Protein AF-A0A4D4JUS2-F1 (afdb_monomer_lite)

Organism: NCBI:txid68175

Foldseek 3Di:
DDDDDDDDPDDPPPPPVPPPPPDDDPDQFFWKWKWFWWAFPVRDIDIDIDTDTRANDQVSSNVVVLVVCQPPPCVVVSHGTDSGGPDMDMWTWDADPVGDTDTDDDD

Structure (mmCIF, N/CA/C/O backbone):
data_AF-A0A4D4JUS2-F1
#
_entry.id   AF-A0A4D4JUS2-F1
#
loop_
_atom_site.group_PDB
_atom_site.id
_atom_site.type_symbol
_atom_site.label_atom_id
_atom_site.label_alt_id
_atom_site.label_comp_id
_atom_site.label_asym_id
_atom_site.label_entity_id
_atom_site.label_seq_id
_atom_site.pdbx_PDB_ins_code
_atom_site.Cartn_x
_atom_site.Cartn_y
_atom_site.Cartn_z
_atom_site.occupancy
_atom_site.B_iso_or_equiv
_atom_site.auth_seq_id
_atom_site.auth_comp_id
_atom_site.auth_asym_id
_atom_site.auth_atom_id
_atom_site.pdbx_PDB_model_num
ATOM 1 N N . MET A 1 1 ? -19.570 61.618 8.588 1.00 42.75 1 MET A N 1
ATOM 2 C CA . MET A 1 1 ? -20.103 60.310 8.148 1.00 42.75 1 MET A CA 1
ATOM 3 C C . MET A 1 1 ? -18.903 59.391 7.946 1.00 42.75 1 MET A C 1
ATOM 5 O O . MET A 1 1 ? -17.989 59.787 7.239 1.00 42.75 1 MET A O 1
ATOM 9 N N . ARG A 1 2 ? -18.821 58.291 8.702 1.00 36.97 2 ARG A N 1
ATOM 10 C CA . ARG A 1 2 ? -17.656 57.391 8.810 1.00 36.97 2 ARG A CA 1
ATOM 11 C C . ARG A 1 2 ? -17.767 56.223 7.809 1.00 36.97 2 ARG A C 1
ATOM 13 O O . ARG A 1 2 ? -18.870 55.738 7.612 1.00 36.97 2 ARG A O 1
ATOM 20 N N . HIS A 1 3 ? -16.611 55.842 7.250 1.00 40.31 3 HIS A N 1
ATOM 21 C CA . HIS A 1 3 ? -16.115 54.531 6.773 1.00 40.31 3 HIS A CA 1
ATOM 22 C C . HIS A 1 3 ? -17.092 53.425 6.306 1.00 40.31 3 HIS A C 1
ATOM 24 O O . HIS A 1 3 ? -17.895 52.957 7.101 1.00 40.31 3 HIS A O 1
ATOM 30 N N . HIS A 1 4 ? -16.864 52.873 5.102 1.00 36.03 4 HIS A N 1
ATOM 31 C CA . HIS A 1 4 ? -16.334 51.503 4.939 1.00 36.03 4 HIS A CA 1
ATOM 32 C C . HIS A 1 4 ? -15.912 51.195 3.486 1.00 36.03 4 HIS A C 1
ATOM 34 O O . HIS A 1 4 ? -16.624 51.492 2.532 1.00 36.03 4 HIS A O 1
ATOM 40 N N . THR A 1 5 ? -14.719 50.619 3.362 1.00 45.38 5 THR A N 1
ATOM 41 C CA . THR A 1 5 ? -14.176 49.845 2.237 1.00 45.38 5 THR A CA 1
ATOM 42 C C . THR A 1 5 ? -14.759 48.432 2.218 1.00 45.38 5 THR A C 1
ATOM 44 O O . THR A 1 5 ? -14.929 47.886 3.299 1.00 45.38 5 THR A O 1
ATOM 47 N N . ASP A 1 6 ? -14.927 47.841 1.033 1.00 39.28 6 ASP A N 1
ATOM 48 C CA . ASP A 1 6 ? -14.741 46.407 0.723 1.00 39.28 6 ASP A CA 1
ATOM 49 C C . ASP A 1 6 ? -14.653 46.314 -0.816 1.00 39.28 6 ASP A C 1
ATOM 51 O O . ASP A 1 6 ? -15.515 46.840 -1.513 1.00 39.28 6 ASP A O 1
ATOM 55 N N . SER A 1 7 ? -13.540 45.940 -1.456 1.00 43.62 7 SER A N 1
ATOM 56 C CA . SER A 1 7 ? -12.768 44.694 -1.371 1.00 43.62 7 SER A CA 1
ATOM 57 C C . SER A 1 7 ? -13.614 43.474 -1.723 1.00 43.62 7 SER A C 1
ATOM 59 O O . SER A 1 7 ? -14.246 42.896 -0.851 1.00 43.62 7 SER A O 1
ATOM 61 N N . ASP A 1 8 ? -13.544 43.035 -2.984 1.00 38.62 8 ASP A N 1
ATOM 62 C CA . ASP A 1 8 ? -13.623 41.601 -3.247 1.00 38.62 8 ASP A CA 1
ATOM 63 C C . ASP A 1 8 ? -12.650 41.188 -4.358 1.00 38.62 8 ASP A C 1
ATOM 65 O O . ASP A 1 8 ? -12.860 41.378 -5.559 1.00 38.62 8 ASP A O 1
ATOM 69 N N . CYS A 1 9 ? -11.520 40.666 -3.892 1.00 39.19 9 CYS A N 1
ATOM 70 C CA . CYS A 1 9 ? -10.523 39.944 -4.652 1.00 39.19 9 CYS A CA 1
ATOM 71 C C . CYS A 1 9 ? -10.946 38.470 -4.656 1.00 39.19 9 CYS A C 1
ATOM 73 O O . CYS A 1 9 ? -10.589 37.723 -3.753 1.00 39.19 9 CYS A O 1
ATOM 75 N N . GLY A 1 10 ? -11.686 38.035 -5.672 1.00 35.41 10 GLY A N 1
ATOM 76 C CA . GLY A 1 10 ? -12.118 36.643 -5.807 1.00 35.41 10 GLY A CA 1
ATOM 77 C C . GLY A 1 10 ? -11.411 35.944 -6.958 1.00 35.41 10 GLY A C 1
ATOM 78 O O . GLY A 1 10 ? -12.009 35.718 -8.008 1.00 35.41 10 GLY A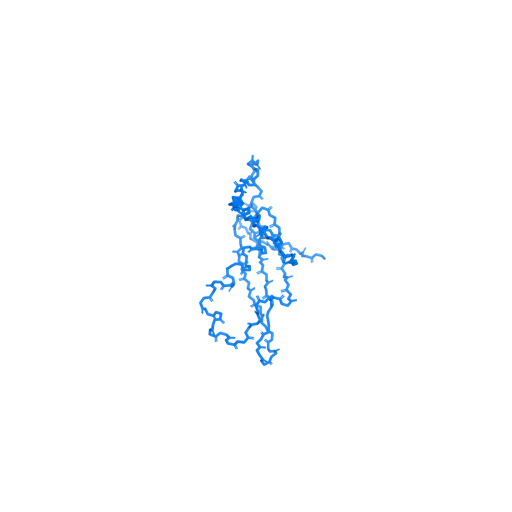 O 1
ATOM 79 N N . GLY A 1 11 ? -10.123 35.643 -6.782 1.00 32.41 11 GLY A N 1
ATOM 80 C CA . GLY A 1 11 ? -9.301 34.912 -7.742 1.00 32.41 11 GLY A CA 1
ATOM 81 C C . GLY A 1 11 ? -9.937 33.583 -8.136 1.00 32.41 11 GLY A C 1
ATOM 82 O O . GLY A 1 11 ? -10.011 32.645 -7.348 1.00 32.41 11 GLY A O 1
ATOM 83 N N . ARG A 1 12 ? -10.351 33.475 -9.397 1.00 37.53 12 ARG A N 1
ATOM 84 C CA . ARG A 1 12 ? -10.743 32.206 -10.003 1.00 37.53 12 ARG A CA 1
ATOM 85 C C . ARG A 1 12 ? -9.479 31.505 -10.495 1.00 37.53 12 ARG A C 1
ATOM 87 O O . ARG A 1 12 ? -9.264 31.357 -11.693 1.00 37.53 12 ARG A O 1
ATOM 94 N N . VAL A 1 13 ? -8.619 31.108 -9.556 1.00 35.25 13 VAL A N 1
ATOM 95 C CA . VAL A 1 13 ? -7.566 30.135 -9.847 1.00 35.25 13 VAL A CA 1
ATOM 96 C C . VAL A 1 13 ? -8.288 28.802 -9.939 1.00 35.25 13 VAL A C 1
ATOM 98 O O . VAL A 1 13 ? -8.547 28.136 -8.938 1.00 35.25 13 VAL A O 1
ATOM 101 N N . ALA A 1 14 ? -8.706 28.456 -11.156 1.00 36.22 14 ALA A N 1
ATOM 102 C CA . ALA A 1 14 ? -8.936 27.067 -11.485 1.00 36.22 14 ALA A CA 1
ATOM 103 C C . ALA A 1 14 ? -7.666 26.339 -11.047 1.00 36.22 14 ALA A C 1
ATOM 105 O O . ALA A 1 14 ? -6.586 26.616 -11.564 1.00 36.22 14 ALA A O 1
ATOM 106 N N . ALA A 1 15 ? -7.788 25.482 -10.033 1.00 40.88 15 ALA A N 1
ATOM 107 C CA . ALA A 1 15 ? -6.764 24.516 -9.690 1.00 40.88 15 ALA A CA 1
ATOM 108 C C . ALA A 1 15 ? -6.705 23.504 -10.839 1.00 40.88 15 ALA A C 1
ATOM 110 O O . ALA A 1 15 ? -7.136 22.357 -10.733 1.00 40.88 15 ALA A O 1
ATOM 111 N N . GLU A 1 16 ? -6.199 23.969 -11.974 1.00 33.81 16 GLU A N 1
ATOM 112 C CA . GLU A 1 16 ? -5.510 23.163 -12.948 1.00 33.81 16 GLU A CA 1
ATOM 113 C C . GLU A 1 16 ? -4.238 22.722 -12.230 1.00 33.81 16 GLU A C 1
ATOM 115 O O . GLU A 1 16 ? -3.169 23.312 -12.339 1.00 33.81 16 GLU A O 1
ATOM 120 N N . VAL A 1 17 ? -4.399 21.715 -11.366 1.00 41.09 17 VAL A N 1
ATOM 121 C CA . VAL A 1 17 ? -3.297 20.841 -10.998 1.00 41.09 17 VAL A CA 1
ATOM 122 C C . VAL A 1 17 ? -2.900 20.228 -12.322 1.00 41.09 17 VAL A C 1
ATOM 124 O O . VAL A 1 17 ? -3.517 19.257 -12.776 1.00 41.09 17 VAL A O 1
ATOM 127 N N . GLU A 1 18 ? -1.957 20.898 -12.982 1.00 36.69 18 GLU A N 1
ATOM 128 C CA . GLU A 1 18 ? -1.270 20.413 -14.154 1.00 36.69 18 GLU A CA 1
ATOM 129 C C . GLU A 1 18 ? -0.930 18.962 -13.852 1.00 36.69 18 GLU A C 1
ATOM 131 O O . GLU A 1 18 ? -0.133 18.638 -12.966 1.00 36.69 18 GLU A O 1
ATOM 136 N N . ARG A 1 19 ? -1.625 18.062 -14.550 1.00 48.66 19 ARG A N 1
ATOM 137 C CA . ARG A 1 19 ? -1.218 16.674 -14.664 1.00 48.66 19 ARG A CA 1
ATOM 138 C C . ARG A 1 19 ? 0.066 16.705 -15.472 1.00 48.66 19 ARG A C 1
ATOM 140 O O . ARG A 1 19 ? 0.043 16.391 -16.655 1.00 48.66 19 ARG A O 1
ATOM 147 N N . LEU A 1 20 ? 1.162 17.119 -14.847 1.00 42.75 20 LEU A N 1
ATOM 148 C CA . LEU A 1 20 ? 2.483 16.844 -15.361 1.00 42.75 20 LEU A CA 1
ATOM 149 C C . LEU A 1 20 ? 2.565 15.316 -15.398 1.00 42.75 20 LEU A C 1
ATOM 151 O O . LEU A 1 20 ? 2.501 14.684 -14.335 1.00 42.75 20 LEU A O 1
ATOM 155 N N . PRO A 1 21 ? 2.604 14.682 -16.584 1.00 47.50 21 PRO A N 1
ATOM 156 C CA . PRO A 1 21 ? 2.962 13.281 -16.628 1.00 47.50 21 PRO A CA 1
ATOM 157 C C . PRO A 1 21 ? 4.349 13.198 -15.992 1.00 47.50 21 PRO A C 1
ATOM 159 O O . PRO A 1 21 ? 5.265 13.896 -16.431 1.00 47.50 21 PRO A O 1
ATOM 162 N N . CYS A 1 22 ? 4.481 12.412 -14.916 1.00 48.50 22 CYS A N 1
ATOM 163 C CA . CYS A 1 22 ? 5.793 12.049 -14.384 1.00 48.50 22 CYS A CA 1
ATOM 164 C C . CYS A 1 22 ? 6.657 11.667 -15.586 1.00 48.50 22 CYS A C 1
ATOM 166 O O . CYS A 1 22 ? 6.249 10.794 -16.354 1.00 48.50 22 CYS A O 1
ATOM 168 N N . GLY A 1 23 ? 7.753 12.405 -15.780 1.00 46.28 23 GLY A N 1
ATOM 169 C CA . GLY A 1 23 ? 8.523 12.428 -17.016 1.00 46.28 23 GLY A CA 1
ATOM 170 C C . GLY A 1 23 ? 8.723 11.036 -17.598 1.00 46.28 23 GLY A C 1
ATOM 171 O O . GLY A 1 23 ? 9.189 10.121 -16.920 1.00 46.28 23 GLY A O 1
ATOM 172 N N . SER A 1 24 ? 8.328 10.888 -18.857 1.00 50.34 24 SER A N 1
ATOM 173 C CA . SER A 1 24 ? 8.579 9.694 -19.642 1.00 50.34 24 SER A CA 1
ATOM 174 C C . SER A 1 24 ? 10.081 9.547 -19.860 1.00 50.34 24 SER A C 1
ATOM 176 O O . SER A 1 24 ? 10.621 10.122 -20.797 1.00 50.34 24 SER A O 1
ATOM 178 N N . ASP A 1 25 ? 10.734 8.750 -19.023 1.00 45.28 25 ASP A N 1
ATOM 179 C CA . ASP A 1 25 ? 11.992 8.103 -19.373 1.00 45.28 25 ASP A CA 1
ATOM 180 C C . ASP A 1 25 ? 11.944 6.666 -18.838 1.00 45.28 25 ASP A C 1
ATOM 182 O O . ASP A 1 25 ? 12.094 6.398 -17.650 1.00 45.28 25 ASP A O 1
ATOM 186 N N . LEU A 1 26 ? 11.568 5.747 -19.730 1.00 47.50 26 LEU A N 1
ATOM 187 C CA . LEU A 1 26 ? 11.871 4.313 -19.690 1.00 47.50 26 LEU A CA 1
ATOM 188 C C . LEU A 1 26 ? 11.965 3.661 -18.282 1.00 47.50 26 LEU A C 1
ATOM 190 O O . LEU A 1 26 ? 13.046 3.364 -17.787 1.00 47.50 26 LEU A O 1
ATOM 194 N N . GLY A 1 27 ? 10.815 3.308 -17.687 1.00 47.75 27 GLY A N 1
ATOM 195 C CA . GLY A 1 27 ? 10.737 2.141 -16.787 1.00 47.75 27 GLY A CA 1
ATOM 196 C C . GLY A 1 27 ? 10.822 2.339 -15.265 1.00 47.75 27 GLY A C 1
ATOM 197 O O . GLY A 1 27 ? 11.203 1.392 -14.584 1.00 47.75 27 GLY A O 1
ATOM 198 N N . LEU A 1 28 ? 10.431 3.486 -14.694 1.00 51.12 28 LEU A N 1
ATOM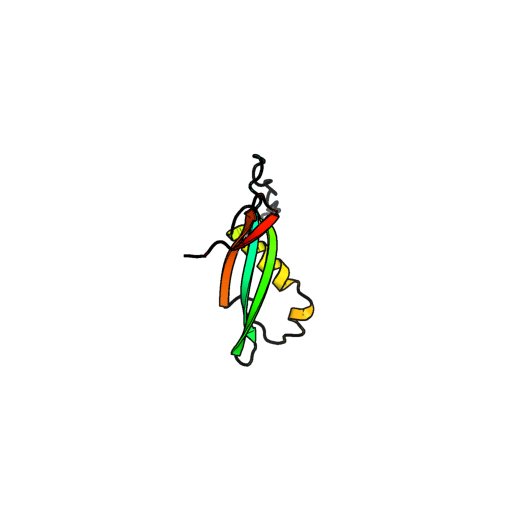 199 C CA . LEU A 1 28 ? 10.532 3.718 -13.235 1.00 51.12 28 LEU A CA 1
ATOM 200 C C . LEU A 1 28 ? 9.203 3.992 -12.505 1.00 51.12 28 LEU A C 1
ATOM 202 O O . LEU A 1 28 ? 9.194 4.565 -11.420 1.00 51.12 28 LEU A O 1
ATOM 206 N N . HIS A 1 29 ? 8.063 3.544 -13.036 1.00 59.62 29 HIS A N 1
ATOM 207 C CA . HIS A 1 29 ? 6.860 3.443 -12.206 1.00 59.62 29 HIS A CA 1
ATOM 208 C C . HIS A 1 29 ? 6.924 2.162 -11.367 1.00 59.62 29 HIS A C 1
ATOM 210 O O . HIS A 1 29 ? 6.742 1.058 -11.881 1.00 59.62 29 HIS A O 1
ATOM 216 N N . GLY A 1 30 ? 7.211 2.311 -10.075 1.00 78.50 30 GLY A N 1
ATOM 217 C C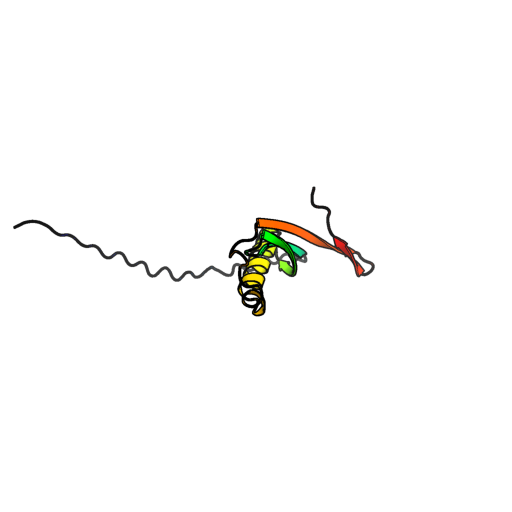A . GLY A 1 30 ? 7.303 1.194 -9.140 1.00 78.50 30 GLY A CA 1
ATOM 218 C C . GLY A 1 30 ? 5.934 0.710 -8.661 1.00 78.50 30 GLY A C 1
ATOM 219 O O . GLY A 1 30 ? 4.959 1.467 -8.621 1.00 78.50 30 GLY A O 1
ATOM 220 N N . LYS A 1 31 ? 5.875 -0.557 -8.244 1.00 92.25 31 LYS A N 1
ATOM 221 C CA . LYS A 1 31 ? 4.802 -1.056 -7.380 1.00 92.25 31 LYS A CA 1
ATOM 222 C C . LYS A 1 31 ? 5.196 -0.795 -5.933 1.00 92.25 31 LYS A C 1
ATOM 224 O O . LYS A 1 31 ? 6.357 -0.957 -5.570 1.00 92.25 31 LYS A O 1
ATOM 229 N N . TRP A 1 32 ? 4.235 -0.407 -5.112 1.00 94.62 32 TRP A N 1
ATOM 230 C CA . TRP A 1 32 ? 4.464 -0.060 -3.714 1.00 94.62 32 TRP A CA 1
ATOM 231 C C . TRP A 1 32 ? 3.448 -0.762 -2.828 1.00 94.62 32 TRP A C 1
ATOM 233 O O . TRP A 1 32 ? 2.284 -0.889 -3.200 1.00 94.62 32 TRP A O 1
ATOM 243 N N . LEU A 1 33 ? 3.887 -1.197 -1.655 1.00 95.62 33 LEU A N 1
ATOM 244 C CA . LEU A 1 33 ? 3.022 -1.606 -0.564 1.00 95.62 33 LEU A CA 1
ATOM 245 C C . LEU A 1 33 ? 2.965 -0.455 0.439 1.00 95.62 33 LEU A C 1
ATOM 247 O O . LEU A 1 33 ? 3.998 -0.043 0.969 1.00 95.62 33 LEU A O 1
AT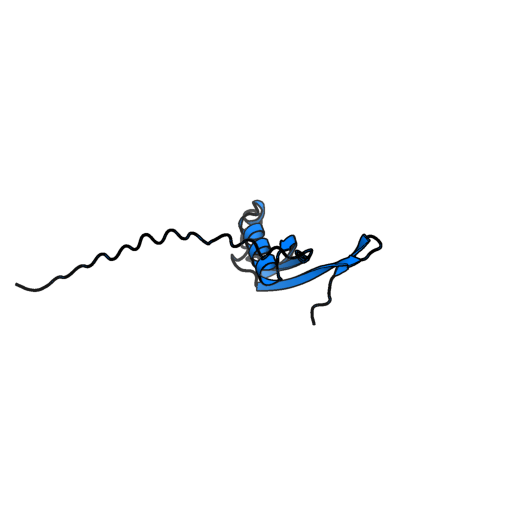OM 251 N N . VAL A 1 34 ? 1.765 0.058 0.687 1.00 94.75 34 VAL A N 1
ATOM 252 C CA . VAL A 1 34 ? 1.528 1.112 1.673 1.00 94.75 34 VAL A CA 1
ATOM 253 C C . VAL A 1 34 ? 0.666 0.552 2.794 1.00 94.75 34 VAL A C 1
ATOM 255 O O . VAL A 1 34 ? -0.491 0.200 2.570 1.00 94.75 34 VAL A O 1
ATOM 258 N N . GLY A 1 35 ? 1.238 0.461 3.989 1.00 94.06 35 GLY A N 1
ATOM 259 C CA . GLY A 1 35 ? 0.529 0.154 5.223 1.00 94.06 35 GLY A CA 1
ATOM 260 C C . GLY A 1 35 ? 0.045 1.438 5.885 1.00 94.06 35 GLY A C 1
ATOM 261 O O . GLY A 1 35 ? 0.833 2.357 6.091 1.00 94.06 35 GLY A O 1
ATOM 262 N N . LEU A 1 36 ? -1.233 1.493 6.239 1.00 91.44 36 LEU A N 1
ATOM 263 C CA . LEU A 1 36 ? -1.848 2.569 7.008 1.00 91.44 36 LEU A CA 1
ATOM 264 C C . LEU A 1 36 ? -2.367 1.984 8.322 1.00 91.44 36 LEU A C 1
ATOM 266 O O . LEU A 1 36 ? -3.205 1.077 8.306 1.00 91.44 36 LEU A O 1
ATOM 270 N N . GLN A 1 37 ? -1.847 2.468 9.447 1.00 90.81 37 GLN A N 1
ATOM 271 C CA . GLN A 1 37 ? -2.339 2.100 10.768 1.00 90.81 37 GLN A CA 1
ATOM 272 C C . GLN A 1 37 ? -3.447 3.048 11.184 1.00 90.81 37 GLN A C 1
ATOM 274 O O . GLN A 1 37 ? -3.301 4.262 11.081 1.00 90.81 37 GLN A O 1
ATOM 279 N N . PHE A 1 38 ? -4.511 2.478 11.725 1.00 86.00 38 PHE A N 1
ATOM 280 C CA . PHE A 1 38 ? -5.567 3.235 12.367 1.00 86.00 38 PHE A CA 1
ATOM 281 C C . PHE A 1 38 ? -5.905 2.615 13.717 1.00 86.00 38 PHE A C 1
ATOM 283 O O . PHE A 1 38 ? -5.574 1.452 13.985 1.00 86.00 38 PHE A O 1
ATOM 290 N N . HIS A 1 39 ? -6.648 3.362 14.523 1.00 83.50 39 HIS A N 1
ATOM 291 C CA . HIS A 1 39 ? -7.341 2.849 15.691 1.00 83.50 39 HIS A CA 1
ATOM 292 C C . HIS A 1 39 ? -8.853 3.036 15.563 1.00 83.50 39 HIS A C 1
ATOM 294 O O . HIS A 1 39 ? -9.336 3.967 14.917 1.00 83.50 39 HIS A O 1
ATOM 300 N N . THR A 1 40 ? -9.605 2.119 16.166 1.00 81.44 40 THR A N 1
ATOM 301 C CA . THR A 1 40 ? -11.045 2.282 16.391 1.00 81.44 40 THR A CA 1
ATOM 302 C C . THR A 1 40 ? -11.299 3.202 17.588 1.00 81.44 40 THR A C 1
ATOM 304 O O . THR A 1 40 ? -10.379 3.513 18.347 1.00 81.44 40 THR A O 1
ATOM 307 N N . ALA A 1 41 ? -12.559 3.588 17.811 1.00 79.44 41 ALA A N 1
ATOM 308 C CA . ALA A 1 41 ? -12.954 4.360 18.993 1.00 79.44 41 ALA A CA 1
ATOM 309 C C . ALA A 1 41 ? -12.600 3.656 20.322 1.00 79.44 41 ALA A C 1
ATOM 311 O O . ALA A 1 41 ? -12.324 4.323 21.314 1.00 79.44 41 ALA A O 1
ATOM 312 N N . ASP A 1 42 ? -12.521 2.321 20.313 1.00 82.75 42 ASP A N 1
ATOM 313 C CA . ASP A 1 42 ? -12.107 1.497 21.457 1.00 82.75 42 ASP A CA 1
ATOM 314 C C . ASP A 1 42 ? -10.575 1.326 21.551 1.00 82.75 42 ASP A C 1
ATOM 316 O O . ASP A 1 42 ? -10.076 0.433 22.235 1.00 82.75 42 ASP A O 1
ATOM 320 N N . PHE A 1 43 ? -9.808 2.156 20.834 1.00 81.25 43 PHE A N 1
ATOM 321 C CA . PHE A 1 43 ? -8.342 2.131 20.749 1.00 81.25 43 PHE A CA 1
ATOM 322 C C . PHE A 1 43 ? -7.740 0.829 20.195 1.00 81.25 43 PHE A C 1
ATOM 324 O O . PHE A 1 43 ? -6.532 0.593 20.315 1.00 81.25 43 PHE A O 1
ATOM 331 N N . GLN A 1 44 ? -8.540 -0.017 19.541 1.00 85.12 44 GLN A N 1
ATOM 332 C CA . GLN A 1 44 ? -8.021 -1.206 18.877 1.00 85.12 44 GLN A CA 1
ATOM 333 C C . GLN A 1 44 ? -7.290 -0.800 17.598 1.00 85.12 44 GLN A C 1
ATOM 335 O O . GLN A 1 44 ? -7.885 -0.242 16.677 1.00 85.12 44 GLN A O 1
ATOM 340 N N . ARG A 1 45 ? -5.995 -1.119 17.530 1.00 86.94 45 ARG A N 1
ATOM 341 C CA . ARG A 1 45 ? -5.149 -0.829 16.368 1.00 86.94 45 ARG A CA 1
ATOM 342 C C . ARG A 1 45 ? -5.299 -1.897 15.299 1.00 86.94 45 ARG A C 1
ATOM 344 O O . ARG A 1 45 ? -5.269 -3.091 15.599 1.00 86.94 45 ARG A O 1
ATOM 351 N N . PHE A 1 46 ? -5.370 -1.475 14.046 1.00 85.88 46 PHE A N 1
ATOM 352 C CA . PHE A 1 46 ? -5.330 -2.372 12.899 1.00 85.88 46 PHE A CA 1
ATOM 353 C C . PHE A 1 46 ? -4.591 -1.726 11.727 1.00 85.88 46 PHE A C 1
ATOM 355 O O . PHE A 1 46 ? -4.453 -0.506 11.649 1.00 85.88 46 PHE A O 1
ATOM 362 N N . TRP A 1 47 ? -4.099 -2.568 10.820 1.00 90.94 47 TRP A N 1
ATOM 363 C CA . TRP A 1 47 ? -3.404 -2.140 9.611 1.00 90.94 47 TRP A CA 1
ATOM 364 C C . TRP A 1 47 ? -4.258 -2.404 8.379 1.00 90.94 47 TRP A C 1
ATOM 366 O O . TRP A 1 47 ? -4.870 -3.466 8.253 1.00 90.94 47 TRP A O 1
ATOM 376 N N . LEU A 1 48 ? -4.233 -1.461 7.444 1.00 89.56 48 LEU A N 1
ATOM 377 C CA . LEU A 1 48 ? -4.691 -1.658 6.078 1.00 89.56 48 LEU A CA 1
ATOM 378 C C . LEU A 1 48 ? -3.512 -1.568 5.128 1.00 89.56 48 LEU A C 1
ATOM 380 O O . LEU A 1 48 ? -2.753 -0.606 5.174 1.00 89.56 48 LEU A O 1
ATOM 384 N N . TYR A 1 49 ? -3.385 -2.559 4.255 1.00 92.06 49 TYR A N 1
ATOM 385 C CA . TYR A 1 49 ? -2.312 -2.617 3.276 1.00 92.06 49 TYR A CA 1
ATOM 386 C C . TYR A 1 49 ? -2.869 -2.426 1.871 1.00 92.06 49 TYR A C 1
ATOM 388 O O . TYR A 1 49 ? -3.756 -3.160 1.437 1.00 92.06 49 TYR A O 1
ATOM 396 N N . TYR A 1 50 ? -2.314 -1.455 1.155 1.00 92.62 50 TYR A N 1
ATOM 397 C CA . TYR A 1 50 ? -2.682 -1.119 -0.213 1.00 92.62 50 TYR A CA 1
ATOM 398 C C . TYR A 1 50 ? -1.506 -1.384 -1.142 1.00 92.62 50 TYR A C 1
ATOM 400 O O . TYR A 1 50 ? -0.406 -0.873 -0.929 1.00 92.62 50 TYR A O 1
ATOM 408 N N . VAL A 1 51 ? -1.749 -2.148 -2.207 1.00 94.31 51 VAL A N 1
ATOM 409 C CA . VAL A 1 51 ? -0.801 -2.269 -3.317 1.00 94.31 51 VAL A CA 1
ATOM 410 C C . VAL A 1 51 ? -1.078 -1.140 -4.300 1.00 94.31 51 VAL A C 1
ATOM 412 O O . VAL A 1 51 ? -2.138 -1.088 -4.923 1.00 94.31 51 VAL A O 1
ATOM 415 N N . VAL A 1 52 ? -0.123 -0.228 -4.444 1.00 93.94 52 VAL A N 1
ATOM 416 C CA . VAL A 1 52 ? -0.209 0.908 -5.358 1.00 93.94 52 VAL A CA 1
ATOM 417 C C . VAL A 1 52 ? 0.682 0.649 -6.559 1.00 93.94 52 VAL A C 1
ATOM 419 O O . VAL A 1 52 ? 1.905 0.603 -6.455 1.00 93.94 52 VAL A O 1
ATOM 422 N N . ASP A 1 53 ? 0.051 0.494 -7.716 1.00 92.00 53 ASP A N 1
ATOM 423 C CA . ASP A 1 53 ? 0.736 0.351 -8.994 1.00 92.00 53 ASP A CA 1
ATOM 424 C C . ASP A 1 53 ? 0.847 1.690 -9.716 1.00 92.00 53 ASP A C 1
ATOM 426 O O . ASP A 1 53 ? -0.109 2.467 -9.709 1.00 92.00 53 ASP A O 1
ATOM 430 N N . GLY A 1 54 ? 1.969 1.954 -10.380 1.00 87.50 54 GLY A N 1
ATOM 431 C CA . GLY A 1 54 ? 2.127 3.161 -11.190 1.00 87.50 54 GLY A CA 1
ATOM 432 C C . GLY A 1 54 ? 2.497 4.421 -10.397 1.00 87.50 54 GLY A C 1
ATOM 433 O O . GLY A 1 54 ? 2.275 5.528 -10.885 1.00 87.50 54 GLY A O 1
ATOM 434 N N . ALA A 1 55 ? 2.978 4.300 -9.155 1.00 89.81 55 ALA A N 1
ATOM 435 C CA . ALA A 1 55 ? 3.433 5.462 -8.393 1.00 89.81 55 ALA A CA 1
ATOM 436 C C . ALA A 1 55 ? 4.888 5.799 -8.746 1.00 89.81 55 ALA A C 1
ATOM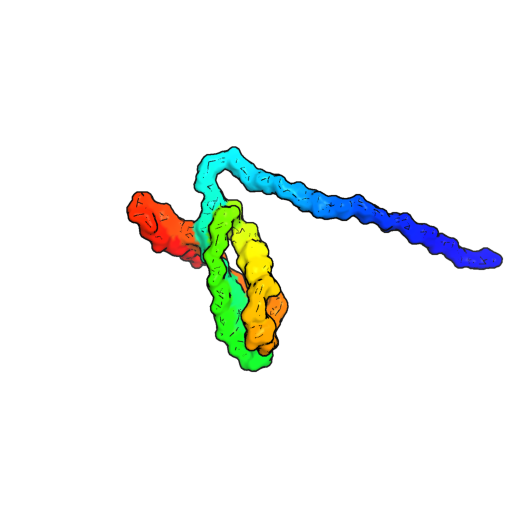 438 O O . ALA A 1 55 ? 5.741 4.916 -8.848 1.00 89.81 55 ALA A O 1
ATOM 439 N N . CYS A 1 56 ? 5.145 7.091 -8.946 1.00 87.94 56 CYS A N 1
ATOM 440 C CA . CYS A 1 56 ? 6.452 7.608 -9.362 1.00 87.94 56 CYS A CA 1
ATOM 441 C C . CYS A 1 56 ? 7.470 7.569 -8.211 1.00 87.94 56 CYS A C 1
ATOM 443 O O . CYS A 1 56 ? 8.653 7.360 -8.439 1.00 87.94 56 CYS A O 1
ATOM 445 N N . ASP A 1 57 ? 6.994 7.718 -6.975 1.00 89.69 57 ASP A N 1
ATOM 446 C CA . ASP A 1 57 ? 7.788 7.676 -5.752 1.00 89.69 57 ASP A CA 1
ATOM 447 C C . ASP A 1 57 ? 6.918 7.246 -4.552 1.00 89.69 57 ASP A C 1
ATOM 449 O O . ASP A 1 57 ? 5.705 7.023 -4.677 1.00 89.69 57 ASP A O 1
ATOM 453 N N . ALA A 1 58 ? 7.550 7.128 -3.380 1.00 90.75 58 ALA A N 1
ATOM 454 C CA . ALA A 1 58 ? 6.904 6.751 -2.126 1.00 90.75 58 ALA A CA 1
ATOM 455 C C . ALA A 1 58 ? 5.788 7.730 -1.713 1.00 90.75 58 ALA A C 1
ATOM 457 O O . ALA A 1 58 ? 4.713 7.297 -1.297 1.00 90.75 58 ALA A O 1
ATOM 458 N N . SER A 1 59 ? 6.002 9.039 -1.867 1.00 92.69 59 SER A N 1
ATOM 459 C CA . SER A 1 59 ? 5.025 10.071 -1.494 1.00 92.69 59 SER A CA 1
ATOM 460 C C . SER A 1 59 ? 3.767 9.986 -2.358 1.00 92.69 59 SER A C 1
ATOM 462 O O . SER A 1 59 ? 2.644 10.030 -1.854 1.00 92.69 59 SER A O 1
ATOM 464 N N . HIS A 1 60 ? 3.931 9.783 -3.665 1.00 93.12 60 HIS A N 1
ATOM 465 C CA . HIS A 1 60 ? 2.829 9.554 -4.586 1.00 93.12 60 HIS A CA 1
ATOM 466 C C . HIS A 1 60 ? 2.083 8.255 -4.242 1.00 93.12 60 HIS A C 1
ATOM 468 O O . HIS A 1 60 ? 0.847 8.237 -4.265 1.00 93.12 60 HIS A O 1
ATOM 474 N N . ALA A 1 61 ? 2.796 7.186 -3.870 1.00 93.88 61 ALA A N 1
ATOM 475 C CA . ALA A 1 61 ? 2.172 5.943 -3.426 1.00 93.88 61 ALA A CA 1
ATOM 476 C C . ALA A 1 61 ? 1.298 6.157 -2.179 1.00 93.88 61 ALA A C 1
ATOM 478 O O . ALA A 1 61 ? 0.134 5.751 -2.174 1.00 93.88 61 ALA A O 1
ATOM 479 N N . VAL A 1 62 ? 1.807 6.872 -1.171 1.00 93.00 62 VAL A N 1
ATOM 480 C CA . VAL A 1 62 ? 1.062 7.214 0.053 1.00 93.00 62 VAL A CA 1
ATOM 481 C C . VAL A 1 62 ? -0.177 8.044 -0.260 1.00 93.00 62 VAL A C 1
ATOM 483 O O . VAL A 1 62 ? -1.279 7.673 0.141 1.00 93.00 62 VAL A O 1
ATOM 486 N N . CYS A 1 63 ? -0.037 9.115 -1.045 1.00 92.12 63 CYS A N 1
ATOM 487 C CA . CYS A 1 63 ? -1.166 9.955 -1.449 1.00 92.12 63 CYS A CA 1
ATOM 488 C C . CYS A 1 63 ? -2.263 9.152 -2.160 1.00 92.12 63 CYS A C 1
ATOM 490 O O . CYS A 1 63 ? -3.451 9.432 -2.007 1.00 92.12 63 CYS A O 1
ATOM 492 N N . ARG A 1 64 ? -1.889 8.147 -2.959 1.00 93.00 64 ARG A N 1
ATOM 493 C CA . ARG A 1 64 ? -2.860 7.260 -3.607 1.00 93.00 64 ARG A CA 1
ATOM 494 C C . ARG A 1 64 ? -3.515 6.298 -2.625 1.00 93.00 64 ARG A C 1
ATOM 496 O O . ARG A 1 64 ? -4.729 6.142 -2.703 1.00 93.00 64 ARG A O 1
ATOM 503 N N . ALA A 1 65 ? -2.749 5.698 -1.717 1.00 92.50 65 ALA A N 1
ATOM 504 C CA . ALA A 1 65 ? -3.275 4.796 -0.698 1.00 92.50 65 ALA A CA 1
ATOM 505 C C . ALA A 1 65 ? -4.262 5.504 0.243 1.00 92.50 65 ALA A C 1
ATOM 507 O O . ALA A 1 65 ? -5.344 4.978 0.479 1.00 92.50 65 ALA A O 1
ATOM 508 N N . LEU A 1 66 ? -3.948 6.725 0.693 1.00 90.00 66 LEU A N 1
ATOM 509 C CA . LEU A 1 66 ? -4.850 7.539 1.517 1.00 90.00 66 LEU A CA 1
ATOM 510 C C . LEU A 1 66 ? -6.162 7.840 0.784 1.00 90.00 66 LEU A C 1
ATOM 512 O O . LEU A 1 66 ? -7.235 7.571 1.310 1.00 90.00 66 LEU A O 1
ATOM 516 N N . ARG A 1 67 ? -6.095 8.265 -0.486 1.00 88.94 67 ARG A N 1
ATOM 517 C CA . ARG A 1 67 ? -7.305 8.477 -1.302 1.00 88.94 67 ARG A CA 1
ATOM 518 C C . ARG A 1 67 ? -8.134 7.207 -1.497 1.00 88.94 67 ARG A C 1
ATOM 520 O O . ARG A 1 67 ? -9.349 7.299 -1.655 1.00 88.94 67 ARG A O 1
ATOM 527 N N . CYS A 1 68 ? -7.494 6.040 -1.563 1.00 87.00 68 CYS A N 1
ATOM 528 C CA . CYS A 1 68 ? -8.193 4.759 -1.607 1.00 87.00 68 CYS A CA 1
ATOM 529 C C . CYS A 1 68 ? -8.876 4.456 -0.270 1.00 87.00 68 CYS A C 1
ATOM 531 O O . CYS A 1 68 ? -10.043 4.082 -0.280 1.00 87.00 68 CYS A O 1
ATOM 533 N N . ALA A 1 69 ? -8.188 4.677 0.852 1.00 85.19 69 ALA A N 1
ATOM 534 C CA . ALA A 1 69 ? -8.737 4.475 2.189 1.00 85.19 69 ALA A CA 1
ATOM 535 C C . ALA A 1 69 ? -9.927 5.403 2.485 1.00 85.19 69 ALA A C 1
ATOM 537 O O . ALA A 1 69 ? -10.932 4.956 3.032 1.00 85.19 69 ALA A O 1
ATOM 538 N N . ASP A 1 70 ? -9.865 6.666 2.056 1.00 82.69 70 ASP A N 1
ATOM 539 C CA . ASP A 1 70 ? -10.963 7.628 2.223 1.00 82.69 70 ASP A CA 1
ATOM 540 C C . ASP A 1 70 ? -12.240 7.214 1.487 1.00 82.69 70 ASP A C 1
ATOM 542 O O . ASP A 1 70 ? -13.350 7.534 1.916 1.00 82.69 70 ASP A O 1
ATOM 546 N N . ARG A 1 71 ? -12.079 6.515 0.360 1.00 80.94 71 ARG A N 1
ATOM 547 C CA . ARG A 1 71 ? -13.169 6.066 -0.514 1.00 80.94 71 ARG A CA 1
ATOM 548 C C . ARG A 1 71 ? -13.653 4.656 -0.200 1.00 80.94 71 ARG A C 1
ATOM 550 O O . ARG A 1 71 ? -14.560 4.185 -0.883 1.00 80.94 71 ARG A O 1
ATOM 557 N N . ASP A 1 72 ? -13.049 3.986 0.774 1.00 78.38 72 ASP A N 1
ATOM 558 C CA . ASP A 1 72 ? -13.427 2.632 1.146 1.00 78.38 72 ASP A CA 1
ATOM 559 C C . ASP A 1 72 ? -14.846 2.638 1.753 1.00 78.38 72 ASP A C 1
ATOM 561 O O . ASP A 1 72 ? -15.053 3.245 2.808 1.00 78.38 72 ASP A O 1
ATOM 565 N N . PRO A 1 73 ? -15.844 1.998 1.115 1.00 67.06 73 PRO A N 1
ATOM 566 C CA . PRO A 1 73 ? -17.211 1.961 1.633 1.00 67.06 73 PRO A CA 1
ATOM 567 C C . PRO A 1 73 ? -17.294 1.282 3.009 1.00 67.06 73 PRO A C 1
ATOM 569 O O . PRO A 1 73 ? -18.115 1.676 3.841 1.00 67.06 73 PRO A O 1
ATOM 572 N N . ASP A 1 74 ? -16.386 0.346 3.300 1.00 69.44 74 ASP A N 1
ATOM 573 C CA . ASP A 1 74 ? -16.327 -0.351 4.586 1.00 69.44 74 ASP A CA 1
ATOM 574 C C . ASP A 1 74 ? -15.662 0.502 5.677 1.00 69.44 74 ASP A C 1
ATOM 576 O O . ASP A 1 74 ? -15.661 0.137 6.855 1.00 69.44 74 ASP A O 1
ATOM 580 N N . ARG A 1 75 ? -15.135 1.688 5.339 1.00 67.94 75 ARG A N 1
ATOM 581 C CA . ARG A 1 75 ? -14.679 2.674 6.330 1.00 67.94 75 ARG A CA 1
ATOM 582 C C . ARG A 1 75 ? -15.810 3.088 7.269 1.00 67.94 75 ARG A C 1
ATOM 584 O O . ARG A 1 75 ? -15.573 3.254 8.462 1.00 67.94 75 ARG A O 1
ATOM 591 N N . VAL A 1 76 ? -17.036 3.208 6.754 1.00 58.16 76 VAL A N 1
ATOM 592 C CA . VAL A 1 76 ? -18.222 3.529 7.568 1.00 58.16 76 VAL A CA 1
ATOM 593 C C . VAL A 1 76 ? -18.581 2.363 8.491 1.00 58.16 76 VAL A C 1
ATOM 595 O O . VAL A 1 76 ? -18.916 2.584 9.654 1.00 58.16 76 VAL A O 1
ATOM 598 N N . ALA A 1 77 ? -18.449 1.124 8.005 1.00 59.38 77 ALA A N 1
ATOM 599 C CA . ALA A 1 77 ? -18.705 -0.083 8.792 1.00 59.38 77 ALA A CA 1
ATOM 600 C C . ALA A 1 77 ? -17.709 -0.260 9.952 1.00 59.38 77 ALA A C 1
ATOM 602 O O . ALA A 1 77 ? -18.047 -0.855 10.970 1.00 59.38 77 ALA A O 1
ATOM 603 N N . ARG A 1 78 ? -16.506 0.317 9.848 1.00 67.88 78 ARG A N 1
ATOM 604 C CA . ARG A 1 78 ? -15.500 0.345 10.922 1.00 67.88 78 ARG A CA 1
ATOM 605 C C . ARG A 1 78 ? -15.716 1.460 11.954 1.00 67.88 78 ARG A C 1
ATOM 607 O O . ARG A 1 78 ? -14.764 1.824 12.638 1.00 67.88 78 ARG A O 1
ATOM 614 N N . SER A 1 79 ? -16.934 2.010 12.026 1.00 53.59 79 SER A N 1
ATOM 615 C CA . SER A 1 79 ? -17.408 3.087 12.911 1.00 53.59 79 SER A CA 1
ATOM 616 C C . SER A 1 79 ? -16.404 3.509 13.998 1.00 53.59 79 SER A C 1
ATOM 618 O O . SER A 1 79 ? -16.214 2.803 14.987 1.00 53.59 79 SER A O 1
ATOM 620 N N . GLY A 1 80 ? -15.756 4.662 13.812 1.00 60.34 80 GLY A N 1
ATOM 621 C CA . GLY A 1 80 ? -14.792 5.210 14.776 1.00 60.34 80 GLY A CA 1
ATOM 622 C C . GLY A 1 80 ? -13.331 5.219 14.325 1.00 60.34 80 GLY A C 1
ATOM 623 O O . GLY A 1 80 ? -12.473 5.580 15.121 1.00 60.34 80 GLY A O 1
ATOM 624 N N . VAL A 1 81 ? -13.035 4.855 13.073 1.00 61.44 81 VAL A N 1
ATOM 625 C CA . VAL A 1 81 ? -11.697 5.052 12.492 1.00 61.44 81 VAL A CA 1
ATOM 626 C C . VAL A 1 81 ? -11.430 6.544 12.307 1.00 61.44 81 VAL A C 1
ATOM 628 O O . VAL A 1 81 ? -12.225 7.246 11.673 1.00 61.44 81 VAL A O 1
ATOM 631 N N . GLN A 1 82 ? -10.305 7.026 12.834 1.00 62.56 82 GLN A N 1
ATOM 632 C CA . GLN A 1 82 ? -9.842 8.395 12.611 1.00 62.56 82 GLN A CA 1
ATOM 633 C C . GLN A 1 82 ? -9.673 8.698 11.107 1.00 62.56 82 GLN A C 1
ATOM 635 O O . GLN A 1 82 ? -9.469 7.803 10.286 1.00 62.56 82 GLN A O 1
ATOM 640 N N . ALA A 1 83 ? -9.802 9.972 10.724 1.00 62.44 83 ALA A N 1
ATOM 641 C CA . ALA A 1 83 ? -9.639 10.398 9.329 1.00 62.44 83 ALA A CA 1
ATOM 642 C C . ALA A 1 83 ? -8.188 10.278 8.834 1.00 62.44 83 ALA A C 1
ATOM 644 O O . ALA A 1 83 ? -7.963 10.140 7.638 1.00 62.44 83 ALA A O 1
ATOM 645 N N . GLU A 1 84 ? -7.224 10.299 9.751 1.00 71.75 84 GLU A N 1
ATOM 646 C CA . GLU A 1 84 ? -5.797 10.241 9.451 1.00 71.75 84 GLU A CA 1
ATOM 647 C C . GLU A 1 84 ? -5.196 8.946 10.005 1.00 71.75 84 GLU A C 1
ATOM 649 O O . GLU A 1 84 ? -5.658 8.416 11.016 1.00 71.75 84 GLU A O 1
ATOM 654 N N . ALA A 1 85 ? -4.189 8.411 9.315 1.00 80.19 85 ALA A N 1
ATOM 655 C CA . ALA A 1 85 ? -3.470 7.226 9.766 1.00 80.19 85 ALA A CA 1
ATOM 656 C C . ALA A 1 85 ? -2.463 7.600 10.864 1.00 80.19 85 ALA A C 1
ATOM 658 O O . ALA A 1 85 ? -1.675 8.528 10.686 1.00 80.19 85 ALA A O 1
ATOM 659 N N . ASP A 1 86 ? -2.434 6.831 11.954 1.00 85.69 86 ASP A N 1
ATOM 660 C CA . ASP A 1 86 ? -1.490 7.016 13.067 1.00 85.69 86 ASP A CA 1
ATOM 661 C C . ASP A 1 86 ? -0.041 6.796 12.620 1.00 85.69 86 ASP A C 1
ATOM 663 O O . ASP A 1 86 ? 0.896 7.451 13.077 1.00 85.69 86 ASP A O 1
ATOM 667 N N . GLN A 1 87 ? 0.144 5.806 11.745 1.00 90.44 87 GLN A N 1
ATOM 668 C CA . GLN A 1 87 ? 1.435 5.402 11.214 1.00 90.44 87 GLN A CA 1
ATOM 669 C C . GLN A 1 87 ? 1.297 4.997 9.754 1.00 90.44 87 GLN A C 1
ATOM 671 O O . GLN A 1 87 ? 0.296 4.409 9.336 1.00 90.44 87 GLN A O 1
ATOM 676 N N . ILE A 1 88 ? 2.351 5.273 8.990 1.00 92.38 88 ILE A N 1
ATOM 677 C CA . ILE A 1 88 ? 2.445 4.923 7.578 1.00 92.38 88 ILE A CA 1
ATOM 678 C C . ILE A 1 88 ? 3.709 4.094 7.373 1.00 92.38 88 ILE A C 1
ATOM 680 O O . ILE A 1 88 ? 4.803 4.502 7.757 1.00 92.38 88 ILE A O 1
ATOM 684 N N . GLN A 1 89 ? 3.551 2.932 6.749 1.00 94.50 89 GLN A N 1
ATOM 685 C CA . GLN A 1 89 ? 4.649 2.099 6.270 1.00 94.50 89 GLN A CA 1
ATOM 686 C C . GLN A 1 89 ? 4.655 2.121 4.751 1.00 94.50 89 GLN A C 1
ATOM 688 O O . GLN A 1 89 ? 3.614 1.944 4.122 1.00 94.50 89 GLN A O 1
ATOM 693 N N . VAL A 1 90 ? 5.827 2.323 4.155 1.00 94.38 90 VAL A N 1
ATOM 694 C CA . VAL A 1 90 ? 5.975 2.372 2.700 1.00 94.38 90 VAL A CA 1
ATOM 695 C C . VAL A 1 90 ? 7.134 1.488 2.294 1.00 94.38 90 VAL A C 1
ATOM 697 O O . VAL A 1 90 ? 8.263 1.690 2.734 1.00 94.38 90 VAL A O 1
ATOM 700 N N . GLN A 1 91 ? 6.848 0.510 1.445 1.00 94.31 91 GLN A N 1
ATOM 701 C CA . GLN A 1 91 ? 7.848 -0.401 0.906 1.00 94.31 91 GLN A CA 1
ATOM 702 C C . GLN A 1 91 ? 7.682 -0.498 -0.600 1.00 94.31 91 GLN A C 1
ATOM 704 O O . GLN A 1 91 ? 6.565 -0.548 -1.119 1.00 94.31 91 GLN A O 1
ATOM 709 N N . GLN A 1 92 ? 8.798 -0.540 -1.316 1.00 92.81 92 GLN A N 1
ATOM 710 C CA . GLN A 1 92 ? 8.766 -0.798 -2.745 1.00 92.81 92 GLN A CA 1
ATOM 711 C C . GLN A 1 92 ? 8.615 -2.302 -2.963 1.00 92.81 92 GLN A C 1
ATOM 713 O O . GLN A 1 92 ? 9.304 -3.107 -2.336 1.00 92.81 92 GLN A O 1
ATOM 718 N N . ILE A 1 93 ? 7.715 -2.675 -3.863 1.00 92.38 93 ILE A N 1
ATOM 719 C CA . ILE A 1 93 ? 7.583 -4.037 -4.360 1.00 92.38 93 ILE A CA 1
ATOM 720 C C . ILE A 1 93 ? 8.502 -4.153 -5.572 1.00 92.38 93 ILE A C 1
ATOM 722 O O . ILE A 1 93 ? 8.265 -3.539 -6.616 1.00 92.38 93 ILE A O 1
ATOM 726 N N . LEU A 1 94 ? 9.547 -4.955 -5.429 1.00 90.62 94 LEU A N 1
ATOM 727 C CA . LEU A 1 94 ?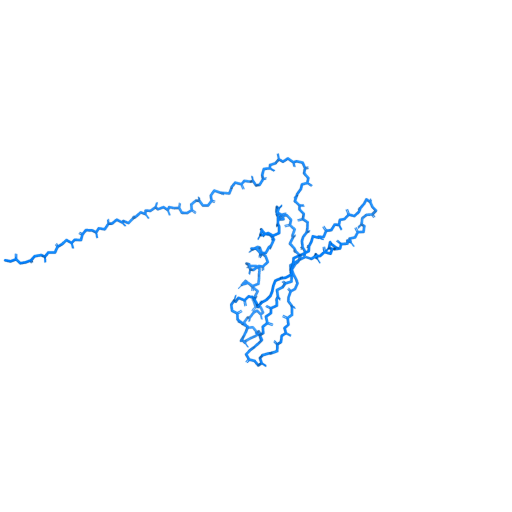 10.461 -5.292 -6.508 1.00 90.62 94 LEU A CA 1
ATOM 728 C C . LEU A 1 94 ? 10.012 -6.591 -7.163 1.00 90.62 94 LEU A C 1
ATOM 730 O O . LEU A 1 94 ? 9.516 -7.496 -6.493 1.00 90.62 94 LEU A O 1
ATOM 734 N N . ARG A 1 95 ? 10.208 -6.680 -8.477 1.00 89.06 95 ARG A N 1
ATOM 735 C CA . ARG A 1 95 ? 10.043 -7.915 -9.239 1.00 89.06 95 ARG A CA 1
ATOM 736 C C . ARG A 1 95 ? 11.392 -8.293 -9.825 1.00 89.06 95 ARG A C 1
ATOM 738 O O . ARG A 1 95 ? 11.991 -7.481 -10.526 1.00 89.06 95 ARG A O 1
ATOM 745 N N . ASP A 1 96 ? 11.870 -9.490 -9.523 1.00 87.00 96 ASP A N 1
ATOM 746 C CA . ASP A 1 96 ? 13.115 -9.990 -10.100 1.00 87.00 96 ASP A CA 1
ATOM 747 C C . ASP A 1 96 ? 12.916 -10.487 -11.549 1.00 87.00 96 ASP A C 1
ATOM 749 O O . ASP A 1 96 ? 11.796 -10.555 -12.067 1.00 87.00 96 ASP A O 1
ATOM 753 N N . ALA A 1 97 ? 14.016 -10.845 -12.219 1.00 88.94 97 ALA A N 1
ATOM 754 C CA . ALA A 1 97 ? 13.993 -11.356 -13.592 1.00 88.94 97 ALA A CA 1
ATOM 755 C C . ALA A 1 97 ? 13.290 -12.723 -13.731 1.00 88.94 97 ALA A C 1
ATOM 757 O O . ALA A 1 97 ? 12.887 -13.093 -14.833 1.00 88.94 97 ALA A O 1
ATOM 758 N N . LEU A 1 98 ? 13.131 -13.460 -12.628 1.00 91.69 98 LEU A N 1
ATOM 759 C CA . LEU A 1 98 ? 12.412 -14.735 -12.569 1.00 91.69 98 LEU A CA 1
ATOM 760 C C . LEU A 1 98 ? 10.910 -14.533 -12.310 1.00 91.69 98 LEU A C 1
ATOM 762 O O . LEU A 1 98 ? 10.126 -15.475 -12.394 1.00 91.69 98 LEU A O 1
ATOM 766 N N . GLY A 1 99 ? 10.493 -13.295 -12.041 1.00 86.12 99 GLY A N 1
ATOM 767 C CA . GLY A 1 99 ? 9.118 -12.915 -11.779 1.00 86.12 99 GLY A CA 1
ATOM 768 C C . GLY A 1 99 ? 8.704 -12.986 -10.310 1.00 86.12 99 GLY A C 1
ATOM 769 O O . GLY A 1 99 ? 7.526 -12.749 -10.040 1.00 86.12 99 GLY A O 1
ATOM 770 N N . SER A 1 100 ? 9.621 -13.265 -9.381 1.00 89.81 100 SER A N 1
ATOM 771 C CA . SER A 1 100 ? 9.347 -13.267 -7.940 1.00 89.81 100 SER A CA 1
ATOM 772 C C . SER A 1 100 ? 9.204 -11.843 -7.415 1.00 89.81 100 SER A C 1
ATOM 774 O O . SER A 1 100 ? 9.891 -10.929 -7.876 1.00 89.81 100 SER A O 1
ATOM 776 N N . PHE A 1 101 ? 8.333 -11.660 -6.421 1.00 89.19 101 PHE A N 1
ATOM 777 C CA . PHE A 1 101 ? 8.127 -10.373 -5.765 1.00 89.19 101 PHE A CA 1
ATOM 778 C C . PHE A 1 101 ? 8.802 -10.331 -4.397 1.00 89.19 101 PHE A C 1
ATOM 780 O O . PHE A 1 101 ? 8.694 -11.273 -3.613 1.00 89.19 101 PHE A O 1
ATOM 787 N N . SER A 1 102 ? 9.453 -9.214 -4.094 1.00 90.69 102 SER A N 1
ATOM 788 C CA . SER A 1 102 ? 10.035 -8.938 -2.783 1.00 90.69 102 SER A CA 1
ATOM 789 C C . SER A 1 102 ? 9.722 -7.513 -2.339 1.00 90.69 102 SER A C 1
ATOM 791 O O . SER A 1 102 ? 9.397 -6.647 -3.151 1.00 90.69 102 SER A O 1
ATOM 793 N N . LEU A 1 103 ? 9.786 -7.277 -1.030 1.00 91.75 103 LEU A N 1
ATOM 794 C CA . LEU A 1 103 ? 9.658 -5.945 -0.448 1.00 91.75 103 LEU A CA 1
ATOM 795 C C . LEU A 1 103 ? 11.045 -5.414 -0.114 1.00 91.75 103 LEU A C 1
ATOM 797 O O . LEU A 1 103 ? 11.856 -6.127 0.485 1.00 91.75 103 LEU A O 1
ATOM 801 N N . THR A 1 104 ? 11.312 -4.153 -0.444 1.00 86.88 104 THR A N 1
ATOM 802 C CA . THR A 1 104 ? 12.481 -3.474 0.113 1.00 86.88 104 THR A CA 1
ATOM 803 C C . THR A 1 104 ? 12.314 -3.326 1.622 1.00 86.88 104 THR A C 1
ATOM 805 O O . THR A 1 104 ? 11.247 -2.960 2.126 1.00 86.88 104 THR A O 1
ATOM 808 N N . ARG A 1 105 ? 13.374 -3.631 2.379 1.00 63.06 105 ARG A N 1
ATOM 809 C CA . ARG A 1 105 ? 13.420 -3.270 3.798 1.00 63.06 105 ARG A CA 1
ATOM 810 C C . ARG A 1 105 ? 13.472 -1.750 3.895 1.00 63.06 105 ARG A C 1
ATOM 812 O O . ARG A 1 105 ? 14.386 -1.135 3.356 1.00 63.06 105 ARG A O 1
ATOM 819 N N . SER A 1 106 ? 12.506 -1.171 4.590 1.00 57.19 106 SER A N 1
ATOM 820 C CA . SER A 1 106 ? 12.632 0.167 5.155 1.00 57.19 106 SER A CA 1
ATOM 821 C C . SER A 1 106 ? 13.699 0.109 6.258 1.00 57.19 106 SER A C 1
ATOM 823 O O . SER A 1 106 ? 13.578 -0.724 7.160 1.00 57.19 106 SER A O 1
ATOM 825 N N . PHE A 1 107 ? 14.761 0.909 6.128 1.00 41.22 107 PHE A N 1
ATOM 826 C CA . PHE A 1 107 ? 15.794 1.104 7.155 1.00 41.22 107 PHE A CA 1
ATOM 827 C C . PHE A 1 107 ? 15.390 2.221 8.113 1.00 41.22 107 PHE A C 1
ATOM 829 O O . PHE A 1 107 ? 14.751 3.184 7.631 1.00 41.22 107 PHE A O 1
#

Sequence (107 aa):
MRHHTDSDCGGRVAAEVERLPCGSDLGLHGKWLVGLQFHTADFQRFWLYYVVDGACDASHAVCRALRCADRDPDRVARSGVQAEADQIQVQQILRDALGSFSLTRSF

Radius of gyration: 20.79 Å; chains: 1; bounding box: 36×75×41 Å

pLDDT: mean 72.6, std 21.38, range [32.41, 95.62]

Secondary structure (DSSP, 8-state):
-------------------------SS--EEEEEEEEEE-TT--EEEEEEEEEEESSHHHHHHHHHHHHHT-THHHHT-S--SS-SEEEEEEEEE-TTS-EEEPPP-